Protein AF-A0A0M3QFS6-F1 (afdb_monomer_lite)

Organism: NCBI:txid1603606

pLDDT: mean 75.09, std 17.04, range [32.34, 94.56]

Foldseek 3Di:
DPFKDKDKDFDDPDCPVVVVVLCVVLVWDWDDDDPFKTKTWHDPDDLDFIKIWMWGDDPRMIMIIIGTDVVVNVVSCVVVPPPPPDDPPDDDPSCVVVVVSSQVSVQVVCVVRVHDGDD

Structure (mmCIF, N/CA/C/O backbone):
data_AF-A0A0M3QFS6-F1
#
_entry.id   AF-A0A0M3QFS6-F1
#
loop_
_atom_site.group_PDB
_atom_site.id
_atom_site.type_symbol
_atom_site.label_atom_id
_atom_site.label_alt_id
_atom_site.label_comp_id
_atom_site.label_asym_id
_atom_site.label_entity_id
_atom_site.label_seq_id
_atom_site.pdbx_PDB_ins_code
_atom_site.Cartn_x
_atom_site.Cartn_y
_atom_site.Cartn_z
_atom_site.occupancy
_atom_site.B_iso_or_equiv
_atom_site.auth_seq_id
_atom_site.auth_comp_id
_atom_site.auth_asym_id
_atom_site.auth_atom_id
_atom_site.pdbx_PDB_model_num
ATOM 1 N N . MET A 1 1 ? 11.421 13.107 9.100 1.00 43.66 1 MET A N 1
ATOM 2 C CA . MET A 1 1 ? 10.220 12.483 8.488 1.00 43.66 1 MET A CA 1
ATOM 3 C C . MET A 1 1 ? 9.790 13.129 7.152 1.00 43.66 1 MET A C 1
ATOM 5 O O . MET A 1 1 ? 8.633 13.011 6.775 1.00 43.66 1 MET A O 1
ATOM 9 N N . LYS A 1 2 ? 10.678 13.781 6.377 1.00 47.28 2 LYS A N 1
ATOM 10 C CA . LYS A 1 2 ? 10.321 14.323 5.047 1.00 47.28 2 LYS A CA 1
ATOM 11 C C . LYS A 1 2 ? 10.424 13.211 3.992 1.00 47.28 2 LYS A C 1
ATOM 13 O O . LYS A 1 2 ? 11.492 12.631 3.853 1.00 47.28 2 LYS A O 1
ATOM 18 N N . GLY A 1 3 ? 9.339 12.917 3.268 1.00 66.56 3 GLY A N 1
ATOM 19 C CA . GLY A 1 3 ? 9.367 12.067 2.062 1.00 66.56 3 GLY A CA 1
ATOM 20 C C . GLY A 1 3 ? 8.438 10.847 2.044 1.00 66.56 3 GLY A C 1
ATOM 21 O O . GLY A 1 3 ? 8.289 10.241 0.984 1.00 66.56 3 GLY A O 1
ATOM 22 N N . ARG A 1 4 ? 7.790 10.497 3.164 1.00 79.44 4 ARG A N 1
ATOM 23 C CA . ARG A 1 4 ? 6.745 9.459 3.184 1.00 79.44 4 ARG A CA 1
ATOM 24 C C . ARG A 1 4 ? 5.386 10.074 2.877 1.00 79.44 4 ARG A C 1
ATOM 26 O O . ARG A 1 4 ? 5.061 11.144 3.388 1.00 79.44 4 ARG A O 1
ATOM 33 N N . THR A 1 5 ? 4.586 9.396 2.067 1.00 83.00 5 THR A N 1
ATOM 34 C CA . THR A 1 5 ? 3.168 9.713 1.928 1.00 83.00 5 THR A CA 1
ATOM 35 C C . THR A 1 5 ? 2.390 8.919 2.960 1.00 83.00 5 THR A C 1
ATOM 37 O O . THR A 1 5 ? 2.429 7.694 2.928 1.00 83.00 5 THR A O 1
ATOM 40 N N . VAL A 1 6 ? 1.697 9.620 3.856 1.00 86.06 6 VAL A N 1
ATOM 41 C CA . VAL A 1 6 ? 0.885 9.019 4.919 1.00 86.06 6 VAL A CA 1
ATOM 42 C C . VAL A 1 6 ? -0.595 9.222 4.607 1.00 86.06 6 VAL A C 1
ATOM 44 O O . VAL A 1 6 ? -1.012 10.306 4.172 1.00 86.06 6 VAL A O 1
ATOM 47 N N . ARG A 1 7 ? -1.387 8.169 4.786 1.00 85.06 7 ARG A N 1
ATOM 48 C CA . ARG A 1 7 ? -2.844 8.182 4.665 1.00 85.06 7 ARG A CA 1
ATOM 49 C C . ARG A 1 7 ? -3.445 7.389 5.804 1.00 85.06 7 ARG A C 1
ATOM 51 O O . ARG A 1 7 ? -3.042 6.260 6.045 1.00 85.06 7 ARG A O 1
ATOM 58 N N . GLU A 1 8 ? -4.427 7.983 6.455 1.00 87.94 8 GLU A N 1
ATOM 59 C CA . GLU A 1 8 ? -5.179 7.342 7.521 1.00 87.94 8 GLU A CA 1
ATOM 60 C C . GLU A 1 8 ? -6.616 7.179 7.063 1.00 87.94 8 GLU A C 1
ATOM 62 O O . GLU A 1 8 ? -7.191 8.109 6.491 1.00 87.94 8 GLU A O 1
ATOM 67 N N . PHE A 1 9 ? -7.186 6.001 7.286 1.00 85.25 9 PHE A N 1
ATOM 68 C CA . PHE A 1 9 ? -8.556 5.719 6.887 1.00 85.25 9 PHE A CA 1
ATOM 69 C C . PHE A 1 9 ? -9.230 4.696 7.806 1.00 85.25 9 PHE A C 1
ATOM 71 O O . PHE A 1 9 ? -8.540 3.902 8.455 1.00 85.25 9 PHE A O 1
ATOM 78 N N . PRO A 1 10 ? -10.574 4.707 7.888 1.00 85.62 10 PRO A N 1
ATOM 79 C CA . PRO A 1 10 ? -11.317 3.662 8.577 1.00 85.62 10 PRO A CA 1
ATOM 80 C C . PRO A 1 10 ? -11.043 2.312 7.916 1.00 85.62 10 PRO A C 1
ATOM 82 O O . PRO A 1 10 ? -11.112 2.197 6.694 1.00 85.62 10 PRO A O 1
ATOM 85 N N . ALA A 1 11 ? -10.741 1.291 8.710 1.00 78.06 11 ALA A N 1
ATOM 86 C CA . ALA A 1 11 ? -10.497 -0.051 8.204 1.00 78.06 11 ALA A CA 1
ATOM 87 C C . ALA A 1 11 ? -11.518 -1.037 8.772 1.00 78.06 11 ALA A C 1
ATOM 89 O O . AL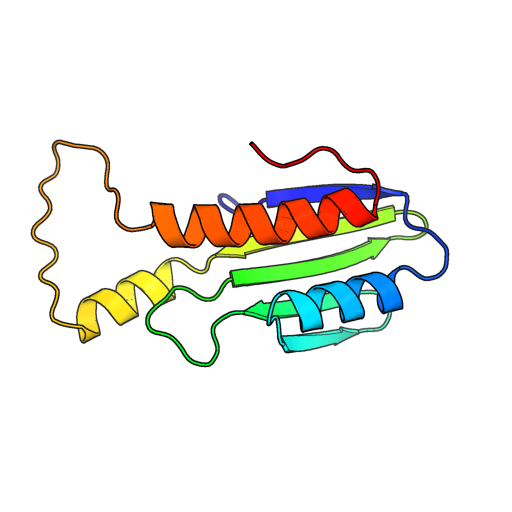A A 1 11 ? -11.712 -1.120 9.987 1.00 78.06 11 ALA A O 1
ATOM 90 N N . ASN A 1 12 ? -12.144 -1.805 7.877 1.00 74.88 12 ASN A N 1
ATOM 91 C CA . ASN A 1 12 ? -13.046 -2.896 8.241 1.00 74.88 12 ASN A CA 1
ATOM 92 C C . ASN A 1 12 ? -12.307 -3.993 9.028 1.00 74.88 12 ASN A C 1
ATOM 94 O O . ASN A 1 12 ? -11.075 -4.035 9.074 1.00 74.88 12 ASN A O 1
ATOM 98 N N . ALA A 1 13 ? -13.077 -4.899 9.643 1.00 68.69 13 ALA A N 1
ATOM 99 C CA . ALA A 1 13 ? -12.568 -5.915 10.564 1.00 68.69 13 ALA A CA 1
ATOM 100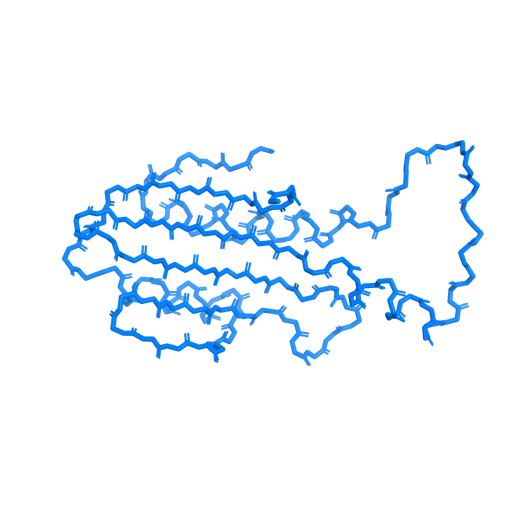 C C . ALA A 1 13 ? -11.414 -6.758 9.989 1.00 68.69 13 ALA A C 1
ATOM 102 O O . ALA A 1 13 ? -10.507 -7.099 10.748 1.00 68.69 13 ALA A O 1
ATOM 103 N N . ASP A 1 14 ? -11.398 -7.006 8.677 1.00 79.81 14 ASP A N 1
ATOM 104 C CA . ASP A 1 14 ? -10.313 -7.711 7.999 1.00 79.81 14 ASP A CA 1
ATOM 105 C C . ASP A 1 14 ? -9.912 -7.028 6.676 1.00 79.81 14 ASP A C 1
ATOM 107 O O . ASP A 1 14 ? -10.509 -7.238 5.619 1.00 79.81 14 ASP A O 1
ATOM 111 N N . LEU A 1 15 ? -8.909 -6.144 6.746 1.00 87.62 15 LEU A N 1
ATOM 112 C CA . LEU A 1 15 ? -8.359 -5.429 5.584 1.00 87.62 15 LEU A CA 1
ATOM 113 C C . LEU A 1 15 ? -7.281 -6.237 4.838 1.00 87.62 15 LEU A C 1
ATOM 115 O O . LEU A 1 15 ? -6.897 -5.899 3.718 1.00 87.62 15 LEU A O 1
ATOM 119 N N . TRP A 1 16 ? -6.767 -7.293 5.467 1.00 90.88 16 TRP A N 1
ATOM 120 C CA . TRP A 1 16 ? -5.551 -7.975 5.047 1.00 90.88 16 TRP A CA 1
ATOM 121 C C . TRP A 1 16 ? -5.676 -8.743 3.726 1.00 90.88 16 TRP A C 1
ATOM 123 O O . TRP A 1 16 ? -4.785 -8.569 2.890 1.00 90.88 16 TRP A O 1
ATOM 133 N N . PRO A 1 17 ? -6.771 -9.480 3.449 1.00 91.62 17 PRO A N 1
ATOM 134 C CA . PRO A 1 17 ? -6.955 -10.144 2.158 1.00 91.62 17 PRO A CA 1
ATOM 135 C C . PRO A 1 17 ? -6.936 -9.166 0.976 1.00 91.62 17 PRO A C 1
ATOM 137 O O . PRO A 1 17 ? -6.355 -9.448 -0.073 1.00 91.62 17 PRO A O 1
ATOM 140 N N . GLN A 1 18 ? -7.521 -7.976 1.150 1.00 89.50 18 GLN A N 1
ATOM 141 C CA . GLN A 1 18 ? -7.551 -6.943 0.109 1.00 89.50 18 GLN A CA 1
ATOM 142 C C . GLN A 1 18 ? -6.154 -6.371 -0.156 1.00 89.50 18 GLN A C 1
ATOM 144 O O . GLN A 1 18 ? -5.763 -6.176 -1.309 1.00 89.50 18 GLN A O 1
ATOM 149 N N . VAL A 1 19 ? -5.377 -6.149 0.909 1.00 91.25 19 VAL A N 1
ATOM 150 C CA . VAL A 1 19 ? -3.985 -5.699 0.803 1.00 91.25 19 VAL A CA 1
ATOM 151 C C . VAL A 1 19 ? -3.112 -6.755 0.132 1.00 91.25 19 VAL A C 1
ATOM 153 O O . VAL A 1 19 ? -2.307 -6.412 -0.731 1.00 91.25 19 VAL A O 1
ATOM 156 N N . GLU A 1 20 ? -3.260 -8.030 0.486 1.00 91.94 20 GLU A N 1
ATOM 157 C CA . GLU A 1 20 ? -2.490 -9.122 -0.119 1.00 91.94 20 GLU A CA 1
ATOM 158 C C . GLU A 1 20 ? -2.788 -9.263 -1.614 1.00 91.94 20 GLU A C 1
ATOM 160 O O . GLU A 1 20 ? -1.863 -9.319 -2.430 1.00 91.94 20 GLU A O 1
ATOM 165 N N . ALA A 1 21 ? -4.068 -9.222 -1.996 1.00 91.38 21 ALA A N 1
ATOM 166 C CA . ALA A 1 21 ? -4.480 -9.237 -3.396 1.00 91.38 21 ALA A CA 1
ATOM 167 C C . ALA A 1 21 ? -3.918 -8.030 -4.167 1.00 91.38 21 ALA A C 1
ATOM 169 O O . ALA A 1 21 ? -3.414 -8.169 -5.289 1.00 91.38 21 ALA A O 1
ATOM 170 N N . TRP A 1 22 ? -3.949 -6.839 -3.559 1.00 93.06 22 TRP A N 1
ATOM 171 C CA . TRP A 1 22 ? -3.316 -5.650 -4.123 1.00 93.06 22 TRP A CA 1
ATOM 172 C C . TRP A 1 22 ? -1.804 -5.837 -4.292 1.00 93.06 22 TRP A C 1
ATOM 174 O O . TRP A 1 22 ? -1.272 -5.513 -5.359 1.00 93.06 22 TRP A O 1
ATOM 184 N N . ALA A 1 23 ? -1.115 -6.365 -3.281 1.00 91.56 23 ALA A N 1
ATOM 185 C CA . ALA A 1 23 ? 0.329 -6.545 -3.298 1.00 91.56 23 ALA A CA 1
ATOM 186 C C . ALA A 1 23 ? 0.739 -7.498 -4.427 1.00 91.56 23 ALA A C 1
ATOM 188 O O . ALA A 1 23 ? 1.567 -7.132 -5.268 1.00 91.56 23 ALA A O 1
ATOM 189 N N . ALA A 1 24 ? 0.068 -8.649 -4.535 1.00 89.69 24 ALA A N 1
ATOM 190 C CA . ALA A 1 24 ? 0.278 -9.619 -5.606 1.00 89.69 24 ALA A CA 1
ATOM 191 C C . ALA A 1 24 ? 0.052 -8.994 -6.995 1.00 89.69 24 ALA A C 1
ATOM 193 O O . ALA A 1 24 ? 0.936 -9.036 -7.855 1.00 89.69 24 ALA A O 1
ATOM 194 N N . LYS A 1 25 ? -1.085 -8.309 -7.200 1.00 88.50 25 LYS A N 1
ATOM 195 C CA . LYS A 1 25 ? -1.423 -7.646 -8.475 1.00 88.50 25 LYS A CA 1
ATOM 196 C C . LYS A 1 25 ? -0.411 -6.569 -8.870 1.00 88.50 25 LYS A C 1
ATOM 198 O O . LYS A 1 25 ? -0.146 -6.361 -10.054 1.00 88.50 25 LYS A O 1
ATOM 203 N N . ASN A 1 26 ? 0.161 -5.871 -7.890 1.00 85.38 26 ASN A N 1
ATOM 204 C CA . ASN A 1 26 ? 1.092 -4.769 -8.121 1.00 85.38 26 ASN A CA 1
ATOM 205 C C . ASN A 1 26 ? 2.569 -5.180 -8.032 1.00 85.38 26 ASN A C 1
ATOM 207 O O . ASN A 1 26 ? 3.432 -4.310 -8.212 1.00 85.38 26 ASN A O 1
ATOM 211 N N . ARG A 1 27 ? 2.862 -6.476 -7.844 1.00 87.44 27 ARG A N 1
ATOM 212 C CA . ARG A 1 27 ? 4.212 -7.050 -7.696 1.00 87.44 27 ARG A CA 1
ATOM 213 C C . ARG A 1 27 ? 4.984 -6.483 -6.502 1.00 87.44 27 ARG A C 1
ATOM 215 O O . ARG A 1 27 ? 6.172 -6.178 -6.608 1.00 87.44 27 ARG A O 1
ATOM 222 N N . PHE A 1 28 ? 4.288 -6.296 -5.391 1.00 89.00 28 PHE A N 1
ATOM 223 C CA . PHE A 1 28 ? 4.905 -6.092 -4.092 1.00 89.00 28 PHE A CA 1
ATOM 224 C C . PHE A 1 28 ? 5.063 -7.451 -3.407 1.00 89.00 28 PHE A C 1
ATOM 226 O O . PHE A 1 28 ? 4.116 -8.229 -3.347 1.00 89.00 28 PHE A O 1
ATOM 233 N N . ALA A 1 29 ? 6.258 -7.723 -2.897 1.00 90.00 29 ALA A N 1
ATOM 234 C CA . ALA A 1 29 ? 6.517 -8.847 -2.012 1.00 90.00 29 ALA A CA 1
ATOM 235 C C . ALA A 1 29 ? 6.289 -8.412 -0.562 1.00 90.00 29 ALA A C 1
ATOM 237 O O . ALA A 1 29 ? 6.541 -7.255 -0.217 1.00 90.00 29 ALA A O 1
ATOM 238 N N . LEU A 1 30 ? 5.814 -9.328 0.277 1.00 92.31 30 LEU A N 1
ATOM 239 C CA . LEU A 1 30 ? 5.780 -9.117 1.719 1.00 92.31 30 LEU A CA 1
ATOM 240 C C . LEU A 1 30 ? 7.215 -9.166 2.253 1.00 92.31 30 LEU A C 1
ATOM 242 O O . LEU A 1 30 ? 7.944 -10.112 1.967 1.00 92.31 30 LEU A O 1
ATOM 246 N N . ASP A 1 31 ? 7.614 -8.126 2.973 1.00 90.56 31 ASP A N 1
ATOM 247 C CA . ASP A 1 31 ? 8.957 -7.971 3.538 1.00 90.56 31 ASP A CA 1
ATOM 248 C C . ASP A 1 31 ? 8.947 -8.236 5.047 1.00 90.56 31 ASP A C 1
ATOM 250 O O . ASP A 1 31 ? 9.790 -8.967 5.556 1.00 90.56 31 ASP A O 1
ATOM 254 N N . HIS A 1 32 ? 7.934 -7.716 5.750 1.00 92.00 32 HIS A N 1
ATOM 255 C CA . HIS A 1 32 ? 7.765 -7.909 7.191 1.00 92.00 32 HIS A CA 1
ATOM 256 C C . HIS A 1 32 ? 6.287 -8.055 7.562 1.00 92.00 32 HIS A C 1
ATOM 258 O O . HIS A 1 32 ? 5.436 -7.346 7.016 1.00 92.00 32 HIS A O 1
ATOM 264 N N . GLN A 1 33 ? 5.982 -8.949 8.504 1.00 93.38 33 GLN A N 1
ATOM 265 C CA . GLN A 1 33 ? 4.624 -9.202 8.988 1.00 93.38 33 GLN A CA 1
ATOM 266 C C . GLN A 1 33 ? 4.587 -9.318 10.512 1.00 93.38 33 GLN A C 1
ATOM 268 O O . GLN A 1 33 ? 5.264 -10.145 11.112 1.00 93.38 33 GLN A O 1
ATOM 273 N N . GLU A 1 34 ? 3.710 -8.526 11.114 1.00 91.56 34 GLU A N 1
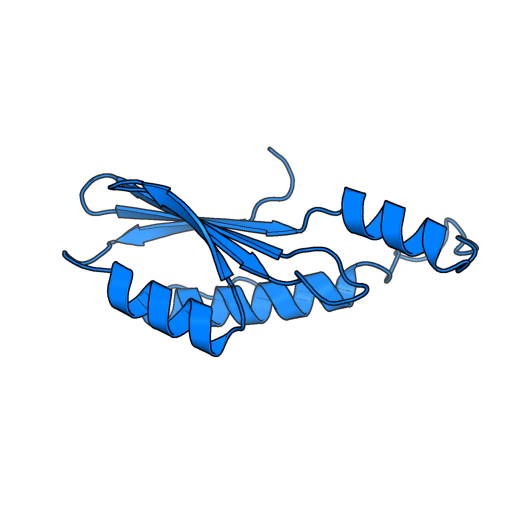ATOM 274 C CA . GLU A 1 34 ? 3.321 -8.563 12.519 1.00 91.56 34 GLU A CA 1
ATOM 275 C C . GLU A 1 34 ? 1.785 -8.604 12.609 1.00 91.56 34 GLU A C 1
ATOM 277 O O . GLU A 1 34 ? 1.081 -8.474 11.605 1.00 91.56 34 GLU A O 1
ATOM 282 N N . VAL A 1 35 ? 1.245 -8.746 13.824 1.00 87.12 35 VAL A N 1
ATOM 283 C CA . VAL A 1 35 ? -0.209 -8.844 14.068 1.00 87.12 35 VAL A CA 1
ATOM 284 C C . VAL A 1 35 ? -0.976 -7.643 13.496 1.00 87.12 35 VAL A C 1
ATOM 286 O O . VAL A 1 35 ? -1.998 -7.812 12.835 1.00 87.12 35 VAL A O 1
ATOM 289 N N . ASN A 1 36 ? -0.457 -6.431 13.707 1.00 90.38 36 ASN A N 1
ATOM 290 C CA . ASN A 1 36 ? -1.109 -5.179 13.309 1.00 90.38 36 ASN A CA 1
ATOM 291 C C . ASN A 1 36 ? -0.332 -4.407 12.240 1.00 90.38 36 ASN A C 1
ATOM 293 O O . ASN A 1 36 ? -0.677 -3.267 11.944 1.00 90.38 36 ASN A O 1
ATOM 297 N N . ARG A 1 37 ? 0.731 -4.977 11.670 1.00 92.50 37 ARG A N 1
ATOM 298 C CA . ARG A 1 37 ? 1.628 -4.253 10.770 1.00 92.50 37 ARG A CA 1
ATOM 299 C C . ARG A 1 37 ? 2.120 -5.159 9.663 1.00 92.50 37 ARG A C 1
ATOM 301 O O . ARG A 1 37 ? 2.570 -6.270 9.917 1.00 92.50 37 ARG A O 1
ATOM 308 N N . ARG A 1 38 ? 2.081 -4.662 8.433 1.00 94.56 38 ARG A N 1
ATOM 309 C CA . ARG A 1 38 ? 2.664 -5.347 7.281 1.00 94.56 38 ARG A CA 1
ATOM 310 C C . ARG A 1 38 ? 3.438 -4.374 6.422 1.00 94.56 38 ARG A C 1
ATOM 312 O O . ARG A 1 38 ? 2.961 -3.278 6.133 1.00 94.56 38 ARG A O 1
ATOM 319 N N . VAL A 1 39 ? 4.626 -4.795 6.016 1.00 92.94 39 VAL A N 1
ATOM 320 C CA . VAL A 1 39 ? 5.520 -4.030 5.156 1.00 92.94 39 VAL A CA 1
ATOM 321 C C . VAL A 1 39 ? 5.688 -4.787 3.853 1.00 92.94 39 VAL A C 1
ATOM 323 O O . VAL A 1 39 ? 6.007 -5.973 3.834 1.00 92.94 39 VAL A O 1
ATOM 326 N N . TYR A 1 40 ? 5.473 -4.078 2.758 1.00 91.94 40 TYR A N 1
ATOM 327 C CA . TYR A 1 40 ? 5.523 -4.587 1.405 1.00 91.94 40 TYR A CA 1
ATOM 328 C C . TYR A 1 40 ? 6.590 -3.841 0.611 1.00 91.94 40 TYR A C 1
ATOM 330 O O . TYR A 1 40 ? 6.665 -2.609 0.645 1.00 91.94 40 TYR A O 1
ATOM 338 N N . ARG A 1 41 ? 7.385 -4.581 -0.161 1.00 88.31 41 ARG A N 1
ATOM 339 C CA . ARG A 1 41 ? 8.482 -4.053 -0.974 1.00 88.31 41 ARG A CA 1
ATOM 340 C C . ARG A 1 41 ? 8.317 -4.433 -2.437 1.00 88.31 41 ARG A C 1
ATOM 342 O O . ARG A 1 41 ? 8.093 -5.590 -2.781 1.00 88.31 41 ARG A O 1
ATOM 349 N N . LYS A 1 42 ? 8.497 -3.466 -3.331 1.00 84.19 42 LYS A N 1
ATOM 350 C CA . LYS A 1 42 ? 8.531 -3.670 -4.784 1.00 84.19 42 LYS A CA 1
ATOM 351 C C . LYS A 1 42 ? 9.886 -3.257 -5.337 1.00 84.19 42 LYS A C 1
ATOM 353 O O . LYS A 1 42 ? 10.370 -2.175 -5.024 1.00 84.19 42 LYS A O 1
ATOM 358 N N . GLY A 1 43 ? 10.464 -4.098 -6.198 1.00 71.81 43 GLY A N 1
ATOM 359 C CA . GLY A 1 43 ? 11.745 -3.818 -6.863 1.00 71.81 43 GLY A CA 1
ATOM 360 C C . GLY A 1 43 ? 12.892 -4.769 -6.515 1.00 71.81 43 GLY A C 1
ATOM 361 O O . GLY A 1 43 ? 14.041 -4.372 -6.632 1.00 71.81 43 GLY A O 1
ATOM 362 N N . HIS A 1 44 ? 12.617 -6.019 -6.121 1.00 57.22 44 HIS A N 1
ATOM 363 C CA . HIS A 1 44 ? 13.672 -7.009 -5.838 1.00 57.22 44 HIS A CA 1
ATOM 364 C C . HIS A 1 44 ? 14.563 -7.320 -7.069 1.00 57.22 44 HIS A C 1
ATOM 366 O O . HIS A 1 44 ? 15.658 -7.830 -6.893 1.00 57.22 44 HIS A O 1
ATOM 372 N N . TRP A 1 45 ? 14.136 -6.987 -8.300 1.00 52.78 45 TRP A N 1
ATOM 373 C CA . TRP A 1 45 ? 14.762 -7.486 -9.539 1.00 52.78 45 TRP A CA 1
ATOM 374 C C . TRP A 1 45 ? 15.073 -6.444 -10.633 1.00 52.78 45 TRP A C 1
ATOM 376 O O . TRP A 1 45 ? 15.332 -6.823 -11.771 1.00 52.78 45 TRP A O 1
ATOM 386 N N . MET A 1 46 ? 15.003 -5.133 -10.365 1.00 52.81 46 MET A N 1
ATOM 387 C CA . MET A 1 46 ? 15.180 -4.116 -11.421 1.00 52.81 46 MET A CA 1
ATOM 388 C C . MET A 1 46 ? 16.039 -2.931 -10.978 1.00 52.81 46 MET A C 1
ATOM 390 O O . MET A 1 46 ? 16.027 -2.565 -9.810 1.00 52.81 46 MET A O 1
ATOM 394 N N . LEU A 1 47 ? 16.693 -2.298 -11.962 1.00 56.66 47 LEU A N 1
ATOM 395 C CA . LEU A 1 47 ? 17.494 -1.054 -11.953 1.00 56.66 47 LEU A CA 1
ATOM 396 C C . LEU A 1 47 ? 16.808 0.199 -11.343 1.00 56.66 47 LEU A C 1
ATOM 398 O O . LEU A 1 47 ? 17.179 1.328 -11.657 1.00 56.66 47 LEU A O 1
ATOM 402 N N . MET A 1 48 ? 15.760 0.050 -10.533 1.00 60.03 48 MET A N 1
ATOM 403 C CA . MET A 1 48 ? 14.955 1.148 -10.003 1.00 60.03 48 MET A CA 1
ATOM 404 C C . MET A 1 48 ? 14.881 1.112 -8.480 1.00 60.03 48 MET A C 1
ATOM 406 O O . MET A 1 48 ? 14.931 0.058 -7.854 1.00 60.03 48 MET A O 1
ATOM 410 N N . ALA A 1 49 ? 14.716 2.302 -7.901 1.00 64.44 49 ALA A N 1
ATOM 411 C CA . ALA A 1 49 ? 14.540 2.511 -6.472 1.00 64.44 49 ALA A CA 1
ATOM 412 C C . ALA A 1 49 ? 13.417 1.612 -5.914 1.00 64.44 49 ALA A C 1
ATOM 414 O O . ALA A 1 49 ? 12.318 1.611 -6.483 1.00 64.44 49 ALA A O 1
ATOM 415 N N . PRO A 1 50 ? 13.638 0.886 -4.806 1.00 73.62 50 PRO A N 1
ATOM 416 C CA . PRO A 1 50 ? 12.620 0.036 -4.230 1.00 73.62 50 PRO A CA 1
ATOM 417 C C . PRO A 1 50 ? 11.530 0.914 -3.620 1.00 73.62 50 PRO A C 1
ATOM 419 O O . PRO A 1 50 ? 11.801 1.863 -2.872 1.00 73.62 50 PRO A O 1
ATOM 422 N N . ALA A 1 51 ? 10.292 0.588 -3.969 1.00 82.44 51 ALA A N 1
ATOM 423 C CA . ALA A 1 51 ? 9.113 1.207 -3.396 1.00 82.44 51 ALA A CA 1
ATOM 424 C C . ALA A 1 51 ? 8.661 0.390 -2.190 1.00 82.44 51 ALA A C 1
ATOM 426 O O . ALA A 1 51 ? 8.603 -0.840 -2.250 1.00 82.44 51 ALA A O 1
ATOM 427 N N . TRP A 1 52 ? 8.321 1.092 -1.123 1.00 88.94 52 TRP A N 1
ATOM 428 C CA . TRP A 1 52 ? 7.904 0.522 0.143 1.00 88.94 52 TRP A CA 1
ATOM 429 C C . TRP A 1 52 ? 6.504 1.002 0.476 1.00 88.94 52 TRP A C 1
ATOM 431 O O . TRP A 1 52 ? 6.180 2.176 0.270 1.00 88.94 52 TRP A O 1
ATOM 441 N N . VAL A 1 53 ? 5.686 0.085 0.976 1.00 90.50 53 VAL A N 1
ATOM 442 C CA . VAL A 1 53 ? 4.366 0.378 1.522 1.00 90.50 53 VAL A CA 1
ATOM 443 C C . VAL A 1 53 ? 4.240 -0.338 2.852 1.00 90.50 53 VAL A C 1
ATOM 445 O O . VAL A 1 53 ? 4.351 -1.556 2.921 1.00 90.50 53 VAL A O 1
ATOM 448 N N . GLU A 1 54 ? 4.005 0.422 3.903 1.00 93.25 54 GLU A N 1
ATOM 449 C CA . GLU A 1 54 ? 3.702 -0.073 5.231 1.00 93.25 54 GLU A CA 1
ATOM 450 C C . GLU A 1 54 ? 2.243 0.216 5.545 1.00 93.25 54 GLU A C 1
ATOM 452 O O . GLU A 1 54 ? 1.741 1.305 5.275 1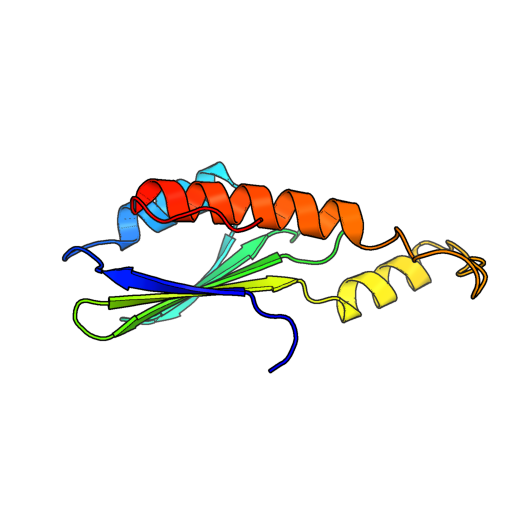.00 93.25 54 GLU A O 1
ATOM 457 N N . ILE A 1 55 ? 1.564 -0.766 6.120 1.00 92.06 55 ILE A N 1
ATOM 458 C CA . ILE A 1 55 ? 0.204 -0.617 6.614 1.00 92.06 55 ILE A CA 1
ATOM 459 C C . ILE A 1 55 ? 0.209 -1.046 8.070 1.00 92.06 55 ILE A C 1
ATOM 461 O O . ILE A 1 55 ? 0.566 -2.182 8.386 1.00 92.06 55 ILE A O 1
ATOM 465 N N . ARG A 1 56 ? -0.177 -0.122 8.944 1.00 92.62 56 ARG A N 1
ATOM 466 C CA . ARG A 1 56 ? -0.348 -0.329 10.379 1.00 92.62 56 ARG A CA 1
ATOM 467 C C . ARG A 1 56 ? -1.819 -0.214 10.732 1.00 92.62 56 ARG A C 1
ATOM 469 O O . ARG A 1 56 ? -2.513 0.653 10.214 1.00 92.62 56 ARG A O 1
ATOM 476 N N . ARG A 1 57 ? -2.294 -1.079 11.614 1.00 88.75 57 ARG A N 1
ATOM 477 C CA . ARG A 1 57 ? -3.654 -1.061 12.135 1.00 88.75 57 ARG A CA 1
ATOM 478 C C . ARG A 1 57 ? -3.643 -0.539 13.562 1.00 88.75 57 ARG A C 1
ATOM 480 O O . ARG A 1 57 ? -2.945 -1.072 14.418 1.00 88.75 57 ARG A O 1
ATOM 487 N N . GLU A 1 58 ? -4.475 0.461 13.808 1.00 88.31 58 GLU A N 1
ATOM 488 C CA . GLU A 1 58 ? -4.683 1.075 15.115 1.00 88.31 58 GLU A CA 1
ATOM 489 C C . GLU A 1 58 ? -6.189 1.072 15.410 1.00 88.31 58 GLU A C 1
ATOM 491 O O . GLU A 1 58 ? -6.945 1.954 14.998 1.00 88.31 58 GLU A O 1
ATOM 496 N N . GLY A 1 59 ? -6.656 0.002 16.062 1.00 85.62 59 GLY A N 1
ATOM 497 C CA . GLY A 1 59 ? -8.076 -0.211 16.349 1.00 85.62 59 GLY A CA 1
ATOM 498 C C . GLY A 1 59 ? -8.929 -0.302 15.076 1.00 85.62 59 GLY A C 1
ATOM 499 O O . GLY A 1 59 ? -8.810 -1.253 14.298 1.00 85.62 59 GLY A O 1
ATOM 500 N N . GLN A 1 60 ? -9.801 0.693 14.880 1.00 85.56 60 GLN A N 1
ATOM 501 C CA . GLN A 1 60 ? -10.687 0.822 13.711 1.00 85.56 60 GLN A CA 1
ATOM 502 C C . GLN A 1 60 ? -10.083 1.650 12.565 1.00 85.56 60 GLN A C 1
ATOM 504 O O . GLN A 1 60 ? -10.769 1.969 11.593 1.00 85.56 60 GLN A O 1
ATOM 509 N N . ARG A 1 61 ? -8.806 2.027 12.669 1.00 88.56 61 ARG A N 1
ATOM 510 C CA . ARG A 1 61 ? -8.101 2.809 11.652 1.00 88.56 61 ARG A CA 1
ATOM 511 C C . ARG A 1 61 ? -6.933 2.022 11.081 1.00 88.56 61 ARG A C 1
ATOM 513 O O . ARG A 1 61 ? -6.306 1.219 11.773 1.00 88.56 61 ARG A O 1
ATOM 520 N N . ALA A 1 62 ? -6.632 2.280 9.818 1.00 89.56 62 ALA A N 1
ATOM 521 C CA . ALA A 1 62 ? -5.387 1.883 9.188 1.00 89.56 62 ALA A CA 1
ATOM 522 C C . ALA A 1 62 ? -4.576 3.127 8.823 1.00 89.56 62 ALA A C 1
ATOM 524 O O . ALA A 1 62 ? -5.108 4.091 8.273 1.00 89.56 62 ALA A O 1
ATOM 525 N N . ILE A 1 63 ? -3.282 3.072 9.120 1.00 91.94 63 ILE A N 1
ATOM 526 C CA . ILE A 1 63 ? -2.271 4.039 8.714 1.00 91.94 63 ILE A CA 1
ATOM 527 C C . ILE A 1 63 ? -1.455 3.390 7.606 1.00 91.94 63 ILE A C 1
ATOM 529 O O . ILE A 1 63 ? -0.752 2.403 7.821 1.00 91.94 63 ILE A O 1
ATOM 533 N N . LEU A 1 64 ? -1.550 3.952 6.412 1.00 90.62 64 LEU A N 1
ATOM 534 C CA . LEU A 1 64 ? -0.762 3.577 5.255 1.00 90.62 64 LEU A CA 1
ATOM 535 C C . LEU A 1 64 ? 0.362 4.585 5.078 1.00 90.62 64 LEU A C 1
ATOM 537 O O . LEU A 1 64 ? 0.123 5.781 4.914 1.00 90.62 64 LEU A O 1
ATOM 541 N N . GLU A 1 65 ? 1.587 4.087 5.032 1.00 90.19 65 GLU A N 1
ATOM 542 C CA . GLU A 1 65 ? 2.766 4.858 4.679 1.00 90.19 65 GLU A CA 1
ATOM 543 C C . GLU A 1 65 ? 3.383 4.300 3.406 1.00 90.19 65 GLU A C 1
ATOM 545 O O . GLU A 1 65 ? 3.667 3.113 3.308 1.00 90.19 65 GLU A O 1
ATOM 550 N N . ALA A 1 66 ? 3.640 5.159 2.429 1.00 87.06 66 ALA A N 1
ATOM 551 C CA . ALA A 1 66 ? 4.342 4.785 1.212 1.00 87.06 66 ALA A CA 1
ATOM 552 C C . ALA A 1 66 ? 5.574 5.663 1.013 1.00 87.06 66 ALA A C 1
ATOM 554 O O . ALA A 1 66 ? 5.516 6.884 1.177 1.00 87.06 66 ALA A O 1
ATOM 555 N N . TRP A 1 67 ? 6.698 5.059 0.637 1.00 86.44 67 TRP A N 1
ATOM 556 C CA . TRP A 1 67 ? 7.925 5.795 0.347 1.00 86.44 67 TRP A CA 1
ATOM 557 C C . TRP A 1 67 ? 8.786 5.097 -0.697 1.00 86.44 67 TRP A C 1
ATOM 559 O O . TRP A 1 67 ? 8.615 3.924 -1.023 1.00 86.44 67 TRP A O 1
ATOM 569 N N . ILE A 1 68 ? 9.731 5.853 -1.243 1.00 79.31 68 ILE A N 1
ATOM 570 C CA . ILE A 1 68 ? 10.775 5.343 -2.125 1.00 79.31 68 ILE A CA 1
ATOM 571 C C . ILE A 1 68 ? 12.097 5.597 -1.420 1.00 79.31 68 ILE A C 1
ATOM 573 O O . ILE A 1 68 ? 12.351 6.719 -0.983 1.00 79.31 68 ILE A O 1
ATOM 577 N N . ASN A 1 69 ? 12.939 4.572 -1.314 1.00 70.56 69 ASN A N 1
ATOM 578 C CA . ASN A 1 69 ? 14.299 4.770 -0.833 1.00 70.56 69 ASN A CA 1
ATOM 579 C C . ASN A 1 69 ? 15.136 5.385 -1.973 1.00 70.56 69 ASN A C 1
ATOM 581 O O . ASN A 1 69 ? 15.459 4.704 -2.948 1.00 70.56 69 ASN A O 1
ATOM 585 N N . ALA A 1 70 ? 15.404 6.691 -1.884 1.00 62.69 70 ALA A N 1
ATOM 586 C CA . ALA A 1 70 ? 16.157 7.436 -2.893 1.00 62.69 70 ALA A CA 1
ATOM 587 C C . ALA A 1 70 ? 17.660 7.109 -2.871 1.00 62.69 70 ALA A C 1
ATOM 589 O O . ALA A 1 70 ? 18.299 7.157 -3.920 1.00 62.69 70 ALA A O 1
ATOM 590 N N . ASP A 1 71 ? 18.199 6.710 -1.718 1.00 60.78 71 ASP A N 1
ATOM 591 C CA . ASP A 1 71 ? 19.621 6.400 -1.558 1.00 60.78 71 ASP A CA 1
ATOM 592 C C . ASP A 1 71 ? 20.013 5.175 -2.391 1.00 60.78 71 ASP A C 1
ATOM 594 O O . ASP A 1 71 ? 21.028 5.200 -3.085 1.00 60.78 71 ASP A O 1
ATOM 598 N N . LEU A 1 72 ? 19.159 4.143 -2.455 1.00 59.16 72 LEU A N 1
ATOM 599 C CA . LEU A 1 72 ? 19.427 2.985 -3.319 1.00 59.16 72 LEU A CA 1
ATOM 600 C C . LEU A 1 72 ? 19.382 3.344 -4.812 1.00 59.16 72 LEU A C 1
ATOM 602 O O . LEU A 1 72 ? 20.120 2.768 -5.605 1.00 59.16 72 LEU A O 1
ATOM 606 N N . PHE A 1 73 ? 18.553 4.312 -5.213 1.00 59.94 73 PHE A N 1
ATOM 607 C CA . PHE A 1 73 ? 18.547 4.798 -6.595 1.00 59.94 73 PHE A CA 1
ATOM 608 C C . PHE A 1 73 ? 19.847 5.512 -6.952 1.00 59.94 73 PHE A C 1
ATOM 610 O O . PHE A 1 73 ? 20.394 5.280 -8.028 1.00 59.94 73 PHE A O 1
ATOM 617 N N . LEU A 1 74 ? 20.336 6.363 -6.048 1.00 61.66 74 LEU A N 1
ATOM 618 C CA . LEU A 1 74 ? 21.591 7.082 -6.229 1.00 61.66 74 LEU A CA 1
ATOM 619 C C . LEU A 1 74 ? 22.753 6.089 -6.363 1.00 61.66 74 LEU A C 1
ATOM 621 O O . LEU A 1 74 ? 23.517 6.163 -7.322 1.00 61.66 74 LEU A O 1
ATOM 625 N N . ILE A 1 75 ? 22.804 5.087 -5.481 1.00 60.22 75 ILE A N 1
ATOM 626 C CA . ILE A 1 75 ? 23.786 3.998 -5.523 1.00 60.22 75 ILE A CA 1
ATOM 627 C C . ILE A 1 75 ? 23.711 3.237 -6.859 1.00 60.22 75 ILE A C 1
ATOM 629 O O . ILE A 1 75 ? 24.726 3.075 -7.530 1.00 60.22 75 ILE A O 1
ATOM 633 N N . LEU A 1 76 ? 22.520 2.832 -7.312 1.00 58.50 76 LEU A N 1
ATOM 634 C CA . LEU A 1 76 ? 22.355 2.142 -8.600 1.00 58.50 76 LEU A CA 1
ATOM 635 C C . LEU A 1 76 ? 22.741 3.018 -9.805 1.00 58.50 76 LEU A C 1
ATOM 637 O O . LEU A 1 76 ? 23.294 2.507 -10.779 1.00 58.50 76 LEU A O 1
ATOM 641 N N . SER A 1 77 ? 22.482 4.329 -9.751 1.00 59.84 77 SER A N 1
ATOM 642 C CA . SER A 1 77 ? 22.876 5.258 -10.816 1.00 59.84 77 SER A CA 1
ATOM 643 C C . SER A 1 77 ? 24.397 5.393 -10.940 1.00 59.84 77 SER A C 1
ATOM 645 O O . SER A 1 77 ? 24.903 5.449 -12.060 1.00 59.84 77 SER A O 1
ATOM 647 N N . LEU A 1 78 ? 25.116 5.330 -9.811 1.00 58.53 78 LEU A N 1
ATOM 648 C CA . LEU A 1 78 ? 26.579 5.324 -9.765 1.00 58.53 78 LEU A CA 1
ATOM 649 C C . LEU A 1 78 ? 27.156 4.030 -10.366 1.00 58.53 78 LEU A C 1
ATOM 651 O O . LEU A 1 78 ? 28.095 4.092 -11.155 1.00 58.53 78 LEU A O 1
ATOM 655 N N . PHE A 1 79 ? 26.557 2.867 -10.077 1.00 55.78 79 PHE A N 1
ATOM 656 C CA . PHE A 1 79 ? 26.991 1.578 -10.645 1.00 55.78 79 PHE A CA 1
ATOM 657 C C . PHE A 1 79 ? 26.653 1.404 -12.136 1.00 55.78 79 PHE A C 1
ATOM 659 O O . PHE A 1 79 ? 27.342 0.674 -12.842 1.00 55.78 79 PHE A O 1
ATOM 666 N N . SER A 1 80 ? 25.622 2.086 -12.644 1.00 57.75 80 SER A N 1
ATOM 667 C CA . SER A 1 80 ? 25.226 2.048 -14.061 1.00 57.75 80 SER A CA 1
ATOM 668 C C . SER A 1 80 ? 26.185 2.808 -14.993 1.00 57.75 80 SER A C 1
ATOM 670 O O . SER A 1 80 ? 25.945 2.831 -16.202 1.00 57.75 80 SER A O 1
ATOM 672 N N . GLY A 1 81 ? 27.204 3.499 -14.468 1.00 51.34 81 GLY A N 1
ATOM 673 C CA . GLY A 1 81 ? 28.114 4.323 -15.272 1.00 51.34 81 GLY A CA 1
ATOM 674 C C . GLY A 1 81 ? 27.438 5.522 -15.952 1.00 51.34 81 GLY A C 1
ATOM 675 O O . GLY A 1 81 ? 28.058 6.194 -16.777 1.00 51.34 81 GLY A O 1
ATOM 676 N N . LYS A 1 82 ? 26.175 5.826 -15.614 1.00 50.94 82 LYS A N 1
ATOM 677 C CA . LYS A 1 82 ? 25.528 7.072 -16.027 1.00 50.94 82 LYS A CA 1
ATOM 678 C C . LYS A 1 82 ? 26.189 8.194 -15.244 1.00 50.94 82 LYS A C 1
ATOM 680 O O . LYS A 1 82 ? 25.852 8.420 -14.086 1.00 50.94 82 LYS A O 1
ATOM 685 N N . LYS A 1 83 ? 27.143 8.875 -15.881 1.00 41.88 83 LYS A N 1
ATOM 686 C CA . LYS A 1 83 ? 27.697 10.129 -15.377 1.00 41.88 83 LYS A CA 1
ATOM 687 C C . LYS A 1 83 ? 26.546 11.022 -14.921 1.00 41.88 83 LYS A C 1
ATOM 689 O O . LYS A 1 83 ? 25.650 11.327 -15.709 1.00 41.88 83 LYS A O 1
ATOM 694 N N . SER A 1 84 ? 26.596 11.458 -13.670 1.00 47.12 84 SER A N 1
ATOM 695 C CA . SER A 1 84 ? 25.789 12.561 -13.154 1.00 47.12 84 SER A CA 1
ATOM 696 C C . SER A 1 84 ? 26.246 13.881 -13.790 1.00 47.12 84 SER A C 1
ATOM 698 O O . SER A 1 84 ? 26.658 14.800 -13.098 1.00 47.12 84 SER A O 1
ATOM 700 N N . GLU A 1 85 ? 26.222 13.980 -15.117 1.00 42.25 85 GLU A N 1
ATOM 701 C CA . GLU A 1 85 ? 26.276 15.255 -15.823 1.00 42.25 85 GLU A CA 1
ATOM 702 C C . GLU A 1 85 ? 24.821 15.673 -16.043 1.00 42.25 85 GLU A C 1
ATOM 704 O O . GLU A 1 85 ? 24.187 15.399 -17.058 1.00 42.25 85 GLU A O 1
ATOM 709 N N . THR A 1 86 ? 24.219 16.269 -15.019 1.00 39.41 86 THR A N 1
ATOM 710 C CA . THR A 1 86 ? 23.012 17.072 -15.208 1.00 39.41 86 THR A CA 1
ATOM 711 C C . THR A 1 86 ? 23.180 18.306 -14.351 1.00 39.41 86 THR A C 1
ATOM 713 O O . THR A 1 86 ? 23.156 18.237 -13.122 1.00 39.41 86 THR A O 1
ATOM 716 N N . GLY A 1 87 ? 23.479 19.403 -15.044 1.00 32.34 87 GLY A N 1
ATOM 717 C CA . GLY A 1 87 ? 23.795 20.695 -14.471 1.00 32.34 87 GLY A CA 1
ATOM 718 C C . GLY A 1 87 ? 22.697 21.210 -13.551 1.00 32.34 87 GLY A C 1
ATOM 719 O O . GLY A 1 87 ? 21.507 20.933 -13.711 1.00 32.34 87 GLY A O 1
ATOM 720 N N . ILE A 1 88 ? 23.154 21.981 -12.575 1.00 37.16 88 ILE A N 1
ATOM 721 C CA . ILE A 1 88 ? 22.374 22.758 -11.623 1.00 37.16 88 ILE A CA 1
ATOM 722 C C . ILE A 1 88 ? 21.753 23.929 -12.397 1.00 37.16 88 ILE A C 1
ATOM 724 O O . ILE A 1 88 ? 22.198 25.048 -12.246 1.00 37.16 88 ILE A O 1
ATOM 728 N N . GLU A 1 89 ? 20.819 23.663 -13.314 1.00 36.91 89 GLU A N 1
ATOM 729 C CA . GLU A 1 89 ? 19.990 24.670 -14.005 1.00 36.91 89 GLU A CA 1
ATOM 730 C C . GLU A 1 89 ? 18.935 23.981 -14.893 1.00 36.91 89 GLU A C 1
ATOM 732 O O . GLU A 1 89 ? 18.884 24.122 -16.108 1.00 36.91 89 GLU A O 1
ATOM 737 N N . SER A 1 90 ? 18.121 23.111 -14.291 1.00 37.53 90 SER A N 1
ATOM 738 C CA . SER A 1 90 ? 16.745 22.757 -14.700 1.00 37.53 90 SER A CA 1
ATOM 739 C C . SER A 1 90 ? 16.308 21.515 -13.918 1.00 37.53 90 SER A C 1
ATOM 741 O O . SER A 1 90 ? 17.068 20.569 -13.735 1.00 37.53 90 SER A O 1
ATOM 743 N N . GLY A 1 91 ? 15.093 21.542 -13.365 1.00 41.19 91 GLY A N 1
ATOM 744 C CA . GLY A 1 91 ? 14.604 20.585 -12.368 1.00 41.19 91 GLY A CA 1
ATOM 745 C C . GLY A 1 91 ? 14.883 19.108 -12.685 1.00 41.19 91 GLY A C 1
ATOM 746 O O . GLY A 1 91 ? 14.367 18.561 -13.653 1.00 41.19 91 GLY A O 1
ATOM 747 N N . GLY A 1 92 ? 15.659 18.450 -11.817 1.00 40.88 92 GLY A N 1
ATOM 748 C CA . GLY A 1 92 ? 16.125 17.068 -11.969 1.00 40.88 92 GLY A CA 1
ATOM 749 C C . GLY A 1 92 ? 15.007 16.030 -12.143 1.00 40.88 92 GLY A C 1
ATOM 750 O O . GLY A 1 92 ? 14.342 15.622 -11.187 1.00 40.88 92 GLY A O 1
ATOM 751 N N . ILE A 1 93 ? 14.854 15.544 -13.378 1.00 50.19 93 ILE A N 1
ATOM 752 C CA . ILE A 1 93 ? 13.871 14.540 -13.829 1.00 50.19 93 ILE A CA 1
ATOM 753 C C . ILE A 1 93 ? 14.412 13.099 -13.680 1.00 50.19 93 ILE A C 1
ATOM 755 O O . ILE A 1 93 ? 14.080 12.211 -14.456 1.00 50.19 93 ILE A O 1
ATOM 759 N N . THR A 1 94 ? 15.257 12.796 -12.695 1.00 53.62 94 THR A N 1
ATOM 760 C CA . THR A 1 94 ? 15.831 11.437 -12.552 1.00 53.62 94 THR A CA 1
ATOM 761 C C . THR A 1 94 ? 14.990 10.503 -11.672 1.00 53.62 94 THR A C 1
ATOM 763 O O . THR A 1 94 ? 14.982 9.297 -11.899 1.00 53.62 94 THR A O 1
ATOM 766 N N . ALA A 1 95 ? 14.175 11.030 -10.748 1.00 53.66 95 ALA A N 1
ATOM 767 C CA . ALA A 1 95 ? 13.289 10.233 -9.878 1.00 53.66 95 ALA A CA 1
ATOM 768 C C . ALA A 1 95 ? 11.787 10.326 -10.230 1.00 53.66 95 ALA A C 1
ATOM 770 O O . ALA A 1 95 ? 10.947 9.745 -9.536 1.00 53.66 95 ALA A O 1
ATOM 771 N N . ALA A 1 96 ? 11.418 11.053 -11.289 1.00 59.53 96 ALA A N 1
ATOM 772 C CA . ALA A 1 96 ? 10.018 11.314 -11.635 1.00 59.53 96 ALA A CA 1
ATOM 773 C C . ALA A 1 96 ? 9.249 10.034 -12.016 1.00 59.53 96 ALA A C 1
ATOM 775 O O . ALA A 1 96 ? 8.116 9.832 -11.576 1.00 59.53 96 ALA A O 1
ATOM 776 N N . VAL A 1 97 ? 9.879 9.132 -12.779 1.00 65.44 97 VAL A N 1
ATOM 777 C CA . VAL A 1 97 ? 9.241 7.893 -13.256 1.00 65.44 97 VAL A CA 1
ATOM 778 C C . VAL A 1 97 ? 8.973 6.891 -12.118 1.00 65.44 97 VAL A C 1
ATOM 780 O O . VAL A 1 97 ? 7.826 6.446 -12.005 1.00 65.44 97 VAL A O 1
ATOM 783 N N . PRO A 1 98 ? 9.941 6.555 -11.233 1.00 65.62 98 PRO A N 1
ATOM 784 C CA . PRO A 1 98 ? 9.668 5.727 -10.056 1.00 65.62 98 PRO A CA 1
ATOM 785 C C . PRO A 1 98 ? 8.590 6.326 -9.150 1.00 65.62 98 PRO A C 1
ATOM 787 O O . PRO A 1 98 ? 7.683 5.614 -8.726 1.00 65.62 98 PRO A O 1
ATOM 790 N N . ARG A 1 99 ? 8.627 7.648 -8.914 1.00 70.12 99 ARG A N 1
ATOM 791 C CA . ARG A 1 99 ? 7.609 8.350 -8.115 1.00 70.12 99 ARG A CA 1
ATOM 792 C C . ARG A 1 99 ? 6.215 8.205 -8.712 1.00 70.12 99 ARG A C 1
ATOM 794 O O . ARG A 1 99 ? 5.288 7.888 -7.973 1.00 70.12 99 ARG A O 1
ATOM 801 N N . ARG A 1 100 ? 6.068 8.375 -10.030 1.00 73.19 100 ARG A N 1
ATOM 802 C CA . ARG A 1 100 ? 4.776 8.220 -10.713 1.00 73.19 100 ARG A CA 1
ATOM 803 C C . ARG A 1 100 ? 4.240 6.792 -10.591 1.00 73.19 100 ARG A C 1
ATOM 805 O O . ARG A 1 100 ? 3.105 6.613 -10.169 1.00 73.19 100 ARG A O 1
ATOM 812 N N . LYS A 1 101 ? 5.069 5.776 -10.863 1.00 72.94 101 LYS A N 1
ATOM 813 C CA . LYS A 1 101 ? 4.660 4.360 -10.766 1.00 72.94 101 LYS A CA 1
ATOM 814 C C . LYS A 1 101 ? 4.282 3.944 -9.343 1.00 72.94 101 LYS A C 1
ATOM 816 O O . LYS A 1 101 ? 3.321 3.199 -9.160 1.00 72.94 101 LYS A O 1
ATOM 821 N N . THR A 1 102 ? 5.019 4.412 -8.336 1.00 75.44 102 THR A N 1
ATOM 822 C CA . THR A 1 102 ? 4.671 4.165 -6.930 1.00 75.44 102 THR A CA 1
ATOM 823 C C . THR A 1 102 ? 3.370 4.868 -6.567 1.00 75.44 102 THR A C 1
ATOM 825 O O . THR A 1 102 ? 2.498 4.240 -5.977 1.00 75.44 102 THR A O 1
ATOM 828 N N . ARG A 1 103 ? 3.185 6.128 -6.984 1.00 81.38 103 ARG A N 1
ATOM 829 C CA . ARG A 1 103 ? 1.941 6.876 -6.756 1.00 81.38 103 ARG A CA 1
ATOM 830 C C . ARG A 1 103 ? 0.735 6.178 -7.374 1.00 81.38 103 ARG A C 1
ATOM 832 O O . ARG A 1 103 ? -0.263 6.002 -6.694 1.00 81.38 103 ARG A O 1
ATOM 839 N N . GLU A 1 104 ? 0.837 5.713 -8.617 1.00 84.00 104 GLU A N 1
ATOM 840 C CA . GLU A 1 104 ? -0.225 4.939 -9.270 1.00 84.00 104 GLU A CA 1
ATOM 841 C C . GLU A 1 104 ? -0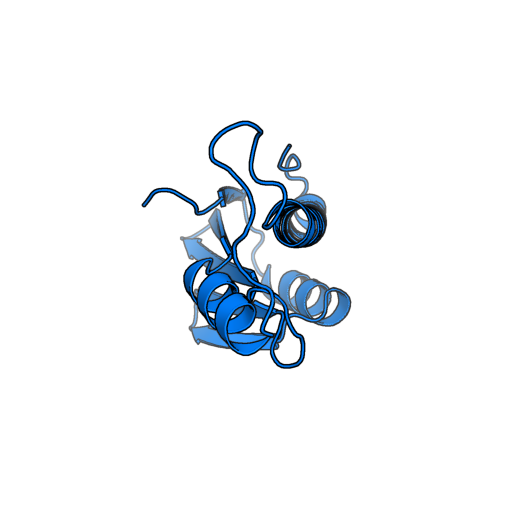.569 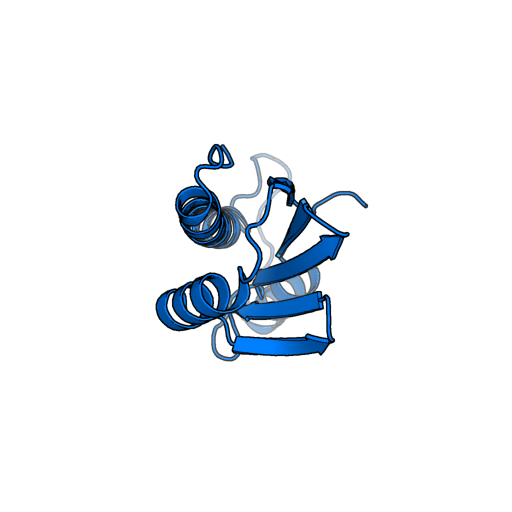3.662 -8.487 1.00 84.00 104 GLU A C 1
ATOM 843 O O . GLU A 1 104 ? -1.745 3.353 -8.300 1.00 84.00 104 GLU A O 1
ATOM 848 N N . ALA A 1 105 ? 0.435 2.929 -7.995 1.00 81.38 105 ALA A N 1
ATOM 849 C CA . ALA A 1 105 ? 0.209 1.714 -7.213 1.00 81.38 105 ALA A CA 1
ATOM 850 C C . ALA A 1 105 ? -0.466 2.006 -5.863 1.00 81.38 105 ALA A C 1
ATOM 852 O O . ALA A 1 105 ? -1.398 1.296 -5.483 1.00 81.38 105 ALA A O 1
ATOM 853 N N . VAL A 1 106 ? -0.036 3.062 -5.170 1.00 82.31 106 VAL A N 1
ATOM 854 C CA . VAL A 1 106 ? -0.643 3.498 -3.905 1.00 82.31 106 VAL A CA 1
ATOM 855 C C . VAL A 1 106 ? -2.056 4.028 -4.139 1.00 82.31 106 VAL A C 1
ATOM 857 O O . VAL A 1 106 ? -2.958 3.685 -3.389 1.00 82.31 106 VAL A O 1
ATOM 860 N N . ASN A 1 107 ? -2.305 4.772 -5.217 1.00 87.12 107 ASN A N 1
ATOM 861 C CA . ASN A 1 107 ? -3.648 5.248 -5.557 1.00 87.12 107 ASN A CA 1
ATOM 862 C C . ASN A 1 107 ? -4.614 4.090 -5.827 1.00 87.12 107 ASN A C 1
ATOM 864 O O . ASN A 1 107 ? -5.769 4.158 -5.423 1.00 87.12 107 ASN A O 1
ATOM 868 N N . ARG A 1 108 ? -4.143 2.997 -6.442 1.00 85.50 108 ARG A N 1
ATOM 869 C CA . ARG A 1 108 ? -4.946 1.771 -6.583 1.00 85.50 108 ARG A CA 1
ATOM 870 C C . ARG A 1 108 ? -5.256 1.117 -5.238 1.00 85.50 108 ARG A C 1
ATOM 872 O O . ARG A 1 108 ? -6.323 0.538 -5.114 1.00 85.50 108 ARG A O 1
ATOM 879 N N . LEU A 1 109 ? -4.345 1.189 -4.264 1.00 83.56 109 LEU A N 1
ATOM 880 C CA . LEU A 1 109 ? -4.596 0.693 -2.907 1.00 83.56 109 LEU A CA 1
ATOM 881 C C . LEU A 1 109 ? -5.634 1.559 -2.195 1.00 83.56 109 LEU A C 1
ATOM 883 O O . LEU A 1 109 ? -6.580 1.040 -1.625 1.00 83.56 109 LEU A O 1
ATOM 887 N N . LEU A 1 110 ? -5.481 2.880 -2.281 1.00 84.88 110 LEU A N 1
ATOM 888 C CA . LEU A 1 110 ? -6.407 3.845 -1.692 1.00 84.88 110 LEU A CA 1
ATOM 889 C C . LEU A 1 110 ? -7.820 3.703 -2.267 1.00 84.88 110 LEU A C 1
ATOM 891 O O . LEU A 1 110 ? -8.784 3.744 -1.510 1.00 84.88 110 LEU A O 1
ATOM 895 N N . ALA A 1 111 ? -7.942 3.448 -3.570 1.00 86.81 111 ALA A N 1
ATOM 896 C CA . ALA A 1 111 ? -9.228 3.208 -4.216 1.00 86.81 111 ALA A CA 1
ATOM 897 C C . ALA A 1 111 ? -9.959 1.957 -3.689 1.00 86.81 111 ALA A C 1
ATOM 899 O O . ALA A 1 111 ? -11.181 1.949 -3.692 1.00 86.81 111 ALA A O 1
ATOM 900 N N . LEU A 1 112 ? -9.247 0.925 -3.209 1.00 84.62 112 LEU A N 1
ATOM 901 C CA . LEU A 1 112 ? -9.884 -0.247 -2.581 1.00 84.62 112 LEU A CA 1
ATOM 902 C C . LEU A 1 112 ? -10.562 0.095 -1.248 1.00 84.62 112 LEU A C 1
ATOM 904 O O . LEU A 1 112 ? -11.448 -0.627 -0.810 1.00 84.62 112 LEU A O 1
ATOM 908 N N . PHE A 1 113 ? -10.141 1.188 -0.613 1.00 84.94 113 PHE A N 1
ATOM 909 C CA . PHE A 1 113 ? -10.660 1.654 0.669 1.00 84.94 113 PHE A CA 1
ATOM 910 C C . PHE A 1 113 ? -11.495 2.937 0.529 1.00 84.94 113 PHE A C 1
ATOM 912 O O . PHE A 1 113 ? -11.627 3.684 1.500 1.00 84.94 113 PHE A O 1
ATOM 919 N N . ASP A 1 114 ? -11.995 3.234 -0.677 1.00 84.69 114 ASP A N 1
ATOM 920 C CA . ASP A 1 114 ? -12.755 4.451 -1.004 1.00 84.69 114 ASP A CA 1
ATOM 921 C C . ASP A 1 114 ? -12.037 5.760 -0.609 1.00 84.69 114 ASP A C 1
ATOM 923 O O . ASP A 1 114 ? -12.650 6.781 -0.292 1.00 84.69 114 ASP A O 1
ATOM 927 N N . GLN A 1 115 ? -10.699 5.747 -0.624 1.00 83.75 115 GLN A N 1
ATOM 928 C CA . GLN A 1 115 ? -9.874 6.894 -0.255 1.00 83.75 115 GLN A CA 1
ATOM 929 C C . GLN A 1 115 ? -9.485 7.745 -1.463 1.00 83.75 115 GLN A C 1
ATOM 931 O O . GLN A 1 115 ? -9.255 7.257 -2.572 1.00 83.75 115 GLN A O 1
ATOM 936 N N . LYS A 1 116 ? -9.334 9.054 -1.223 1.00 83.25 116 LYS A N 1
ATOM 937 C CA . LYS A 1 116 ? -8.906 10.012 -2.250 1.00 83.25 116 LYS A CA 1
ATOM 938 C C . LYS A 1 116 ? -7.482 9.699 -2.741 1.00 83.25 116 LYS A C 1
ATOM 940 O O . LYS A 1 116 ? -6.599 9.436 -1.916 1.00 83.25 116 LYS A O 1
ATOM 945 N N . PRO A 1 117 ? -7.219 9.795 -4.056 1.00 82.56 117 PRO A N 1
ATOM 946 C CA . PRO A 1 117 ? -5.891 9.565 -4.606 1.00 82.56 117 PRO A CA 1
ATOM 947 C C . PRO A 1 117 ? -4.891 10.636 -4.148 1.00 82.56 117 PRO A C 1
ATOM 949 O O . PRO A 1 117 ? -5.243 11.766 -3.807 1.00 82.56 117 PRO A O 1
ATOM 952 N N . ILE A 1 118 ? -3.613 10.278 -4.163 1.00 76.75 118 ILE A N 1
ATOM 953 C CA . ILE A 1 118 ? -2.488 11.198 -4.000 1.00 76.75 118 ILE A CA 1
ATOM 954 C C . ILE A 1 118 ? -2.212 11.839 -5.367 1.00 76.75 118 ILE A C 1
ATOM 956 O O . ILE A 1 118 ? -2.031 11.111 -6.351 1.00 76.75 118 ILE A O 1
ATOM 960 N N . VAL A 1 119 ? -2.190 13.177 -5.417 1.00 71.25 119 VAL A N 1
ATOM 961 C CA . VAL A 1 119 ? -1.935 13.988 -6.626 1.00 71.25 119 VAL A CA 1
ATOM 962 C C . VAL A 1 119 ? -0.441 14.243 -6.793 1.00 71.25 119 VAL A C 1
ATOM 964 O O . VAL A 1 119 ? 0.212 14.601 -5.789 1.00 71.25 119 VAL A O 1
#

Radius of gyration: 15.9 Å; chains: 1; bounding box: 41×35×32 Å

Sequence (119 aa):
MKGRTVREFPANADLWPQVEAWAAKNRFALDHQEVNRRVYRKGHWMLMAPAWVEIRREGQRAILEAWINADLFLILSLFSGKKSETGIESGGITAAVPRRKTREAVNRLLALFDQKPIV

Secondary structure (DSSP, 8-state):
-TT-EEEEEE--S--HHHHHHHHHHHTPEEEEE-SSEEEEEE-TTSSSPPEEEEEEEETTEEEEEEEE-HHHHHHHHHHTT------SSS--TTSHHHHHHHHHHHHHHHHHTTPPPP-